Protein AF-A0A352FL19-F1 (afdb_monomer_lite)

pLDDT: mean 91.88, std 7.33, range [58.12, 98.31]

Structure (mmCIF, N/CA/C/O backbone):
data_AF-A0A352FL19-F1
#
_entry.id   AF-A0A352FL19-F1
#
loop_
_atom_site.group_PDB
_atom_site.id
_atom_site.type_symbol
_atom_site.label_atom_id
_atom_site.label_alt_id
_atom_site.label_comp_id
_atom_site.label_asym_id
_atom_site.label_entity_id
_atom_site.label_seq_id
_atom_site.pdbx_PDB_ins_code
_atom_site.Cartn_x
_atom_site.Cartn_y
_atom_site.Cartn_z
_atom_site.occupancy
_atom_site.B_iso_or_equiv
_atom_site.auth_seq_id
_atom_site.auth_comp_id
_atom_site.auth_asym_id
_atom_site.auth_atom_id
_atom_site.pdbx_PDB_model_num
ATOM 1 N N . MET A 1 1 ? 7.185 17.803 3.774 1.00 58.12 1 MET A N 1
ATOM 2 C CA . MET A 1 1 ? 5.738 17.535 3.911 1.00 58.12 1 MET A CA 1
ATOM 3 C C . MET A 1 1 ? 5.265 16.889 2.622 1.00 58.12 1 MET A C 1
ATOM 5 O O . MET A 1 1 ? 5.511 17.461 1.568 1.00 58.12 1 MET A O 1
ATOM 9 N N . PHE A 1 2 ? 4.688 15.688 2.684 1.00 81.19 2 PHE A N 1
ATOM 10 C CA . PHE A 1 2 ? 4.229 14.969 1.492 1.00 81.19 2 PHE A CA 1
ATOM 11 C C . PHE A 1 2 ? 2.774 15.327 1.191 1.00 81.19 2 PHE A C 1
ATOM 13 O O . PHE A 1 2 ? 1.948 15.346 2.101 1.00 81.19 2 PHE A O 1
ATOM 20 N N . LEU A 1 3 ? 2.472 15.614 -0.079 1.00 88.00 3 LEU A N 1
ATOM 21 C CA . LEU A 1 3 ? 1.172 16.150 -0.494 1.00 88.00 3 LEU A CA 1
ATOM 22 C C . LEU A 1 3 ? 0.008 15.267 -0.038 1.00 88.00 3 LEU A C 1
ATOM 24 O O . LEU A 1 3 ? -0.926 15.790 0.554 1.00 88.00 3 LEU A O 1
ATOM 28 N N . LEU A 1 4 ? 0.095 13.948 -0.253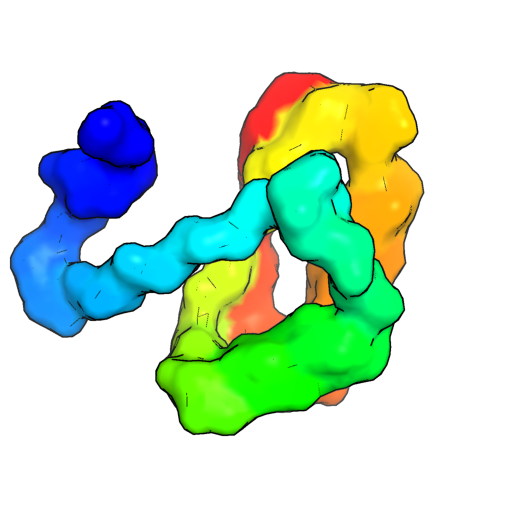 1.00 89.44 4 LEU A N 1
ATOM 29 C CA . LEU A 1 4 ? -0.962 13.004 0.124 1.00 89.44 4 LEU A CA 1
ATOM 30 C C . LEU A 1 4 ? -1.298 13.102 1.616 1.00 89.44 4 LEU A C 1
ATOM 32 O O . LEU A 1 4 ? -2.459 13.263 1.967 1.00 89.44 4 LEU A O 1
ATOM 36 N N . GLN A 1 5 ? -0.283 13.086 2.484 1.00 89.62 5 GLN A N 1
ATOM 37 C CA . GLN A 1 5 ? -0.468 13.235 3.927 1.00 89.62 5 GLN A CA 1
ATOM 38 C C . GLN A 1 5 ? -1.100 14.589 4.280 1.00 89.62 5 GLN A C 1
ATOM 40 O O . GLN A 1 5 ? -1.983 14.642 5.126 1.00 89.62 5 GLN A O 1
ATOM 45 N N . ALA A 1 6 ? -0.691 15.671 3.610 1.00 91.81 6 ALA A N 1
ATOM 46 C CA . ALA A 1 6 ? -1.219 17.011 3.866 1.00 91.81 6 ALA A CA 1
ATOM 47 C C . ALA A 1 6 ? -2.686 17.194 3.438 1.00 91.81 6 ALA A C 1
ATOM 49 O O . ALA A 1 6 ? -3.375 18.034 4.010 1.00 91.81 6 ALA A O 1
ATOM 50 N N . ILE A 1 7 ? -3.157 16.438 2.441 1.00 94.06 7 ILE A N 1
ATOM 51 C CA . ILE A 1 7 ? -4.542 16.507 1.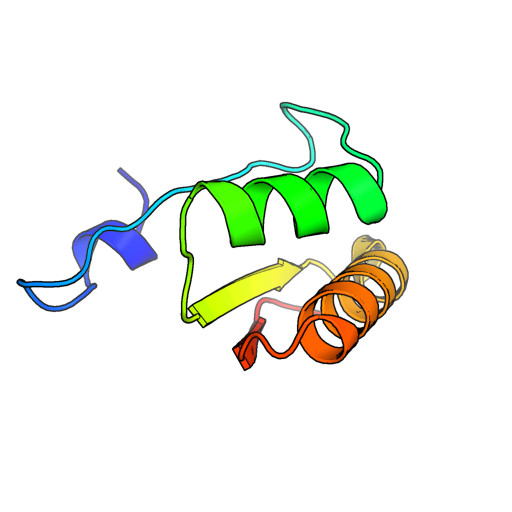941 1.00 94.06 7 ILE A CA 1
ATOM 52 C C . ILE A 1 7 ? -5.427 15.360 2.439 1.00 94.06 7 ILE A C 1
ATOM 54 O O . ILE A 1 7 ? -6.601 15.298 2.073 1.00 94.06 7 ILE A O 1
ATOM 58 N N . THR A 1 8 ? -4.882 14.435 3.234 1.00 93.75 8 THR A N 1
ATOM 59 C CA . THR A 1 8 ? -5.666 13.335 3.801 1.00 93.75 8 THR A CA 1
ATOM 60 C C . THR A 1 8 ? -6.647 13.909 4.831 1.00 93.75 8 THR A C 1
ATOM 62 O O . THR A 1 8 ? -6.226 14.700 5.680 1.00 93.75 8 THR A O 1
ATOM 65 N N . PRO A 1 9 ? -7.947 13.551 4.776 1.00 94.75 9 PRO A N 1
ATOM 66 C CA . PRO A 1 9 ? -8.921 14.018 5.755 1.00 94.75 9 PRO A CA 1
ATOM 67 C C . PRO A 1 9 ? -8.497 13.706 7.202 1.00 94.75 9 PRO A C 1
ATOM 69 O O . PRO A 1 9 ? -7.819 12.704 7.448 1.00 94.75 9 PRO A O 1
ATOM 72 N N . PRO A 1 10 ? -8.902 14.532 8.183 1.00 93.06 10 PRO A N 1
ATOM 73 C CA . PRO A 1 10 ? -8.608 14.264 9.586 1.00 93.06 10 PRO A CA 1
ATOM 74 C C . PRO A 1 10 ? -9.230 12.935 10.041 1.00 93.06 10 PRO A C 1
ATOM 76 O O . PRO A 1 10 ? -10.297 12.548 9.571 1.00 93.06 10 PRO A O 1
ATOM 79 N N . GLY A 1 11 ? -8.574 12.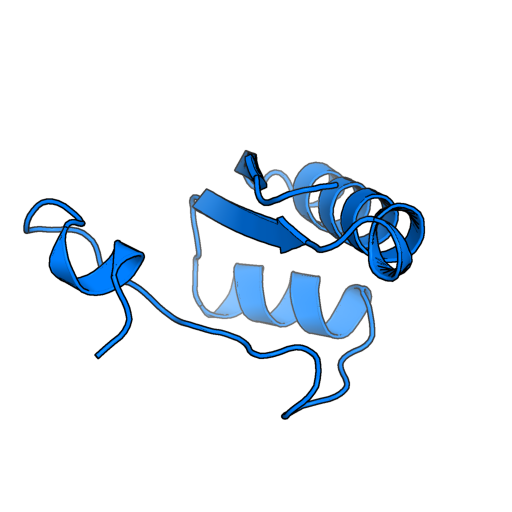261 10.990 1.00 92.44 11 GLY A N 1
ATOM 80 C CA . GLY A 1 11 ? -8.992 10.946 11.495 1.00 92.44 11 GLY A CA 1
ATOM 81 C C . GLY A 1 11 ? -8.292 9.757 10.830 1.00 92.44 11 GLY A C 1
ATOM 82 O O . GLY A 1 11 ? -8.482 8.632 11.278 1.00 92.44 11 GLY A O 1
ATOM 83 N N . HIS A 1 12 ? -7.448 9.998 9.822 1.00 93.75 12 HIS A N 1
ATOM 84 C CA . HIS A 1 12 ? -6.607 8.974 9.205 1.00 93.75 12 HIS A CA 1
ATOM 85 C C . HIS A 1 12 ? -5.131 9.213 9.532 1.00 93.75 12 HIS A C 1
ATOM 87 O O . HIS A 1 12 ? -4.598 10.301 9.302 1.00 93.75 12 HIS A O 1
ATOM 93 N N . GLU A 1 13 ? -4.464 8.183 10.047 1.00 93.56 13 GLU A N 1
ATOM 94 C CA . GLU A 1 13 ? -3.015 8.191 10.221 1.00 93.56 13 GLU A CA 1
ATOM 95 C C . GLU A 1 13 ? -2.336 7.772 8.914 1.00 93.56 13 GLU A C 1
ATOM 97 O O . GLU A 1 13 ? -2.742 6.810 8.264 1.00 93.56 13 GLU A O 1
ATOM 102 N N . VAL A 1 14 ? -1.308 8.519 8.508 1.00 93.69 14 VAL A N 1
ATOM 103 C CA . VAL A 1 14 ? -0.600 8.280 7.247 1.00 93.69 14 VAL A CA 1
ATOM 104 C C . VAL A 1 14 ? 0.858 7.965 7.535 1.00 93.69 14 VAL A C 1
ATOM 106 O O . VAL A 1 14 ? 1.616 8.835 7.972 1.00 93.69 14 VAL A O 1
ATOM 109 N N . THR A 1 15 ? 1.256 6.740 7.208 1.00 92.88 15 THR A N 1
ATOM 110 C CA . THR A 1 15 ? 2.646 6.281 7.224 1.00 92.88 15 THR A CA 1
ATOM 111 C C . THR A 1 15 ? 3.211 6.280 5.808 1.00 92.88 15 THR A C 1
ATOM 113 O O . THR A 1 15 ? 2.535 5.893 4.856 1.00 92.88 15 THR A O 1
ATOM 116 N N . LEU A 1 16 ? 4.465 6.705 5.655 1.00 90.50 16 LEU A N 1
ATOM 117 C CA . LEU A 1 16 ? 5.146 6.744 4.363 1.00 90.50 16 LEU A CA 1
ATOM 118 C C . LEU A 1 16 ? 6.349 5.811 4.366 1.00 90.50 16 LEU A C 1
ATOM 120 O O . LEU A 1 16 ? 7.187 5.867 5.264 1.00 90.50 16 LEU A O 1
ATOM 124 N N . ILE A 1 17 ? 6.440 4.991 3.321 1.00 88.75 17 ILE A N 1
ATOM 125 C CA . ILE A 1 17 ? 7.572 4.106 3.059 1.00 88.75 17 ILE A CA 1
ATOM 126 C C . ILE A 1 17 ? 8.181 4.524 1.724 1.00 88.75 17 ILE A C 1
ATOM 128 O O . ILE A 1 17 ? 7.510 4.494 0.694 1.00 88.75 17 ILE A O 1
ATOM 132 N N . ASP A 1 18 ? 9.458 4.901 1.736 1.00 85.44 18 ASP A N 1
ATOM 133 C CA . ASP A 1 18 ? 10.226 5.124 0.513 1.00 85.44 18 ASP A CA 1
ATOM 134 C C . ASP A 1 18 ? 11.029 3.862 0.184 1.00 85.44 18 ASP A C 1
ATOM 136 O O . ASP A 1 18 ? 11.989 3.512 0.876 1.00 85.44 18 ASP A O 1
ATOM 140 N N . ALA A 1 19 ? 10.642 3.196 -0.904 1.00 74.94 19 ALA A N 1
ATOM 141 C CA . ALA A 1 19 ? 11.289 1.978 -1.383 1.00 74.94 19 ALA A CA 1
ATOM 142 C C . ALA A 1 19 ? 12.768 2.172 -1.776 1.00 74.94 19 ALA A C 1
ATOM 144 O O . ALA A 1 19 ? 13.487 1.182 -1.909 1.00 74.94 19 ALA A O 1
ATOM 145 N N . ASN A 1 20 ? 13.226 3.413 -1.987 1.00 74.31 20 ASN A N 1
ATOM 146 C CA . ASN A 1 20 ? 14.634 3.725 -2.243 1.00 74.31 20 ASN A CA 1
ATOM 147 C C . ASN A 1 20 ? 15.420 3.959 -0.945 1.00 74.31 20 ASN A C 1
ATOM 149 O O . ASN A 1 20 ? 16.621 3.711 -0.917 1.00 74.31 20 ASN A O 1
ATOM 153 N N . ALA A 1 21 ? 14.763 4.438 0.117 1.00 78.12 21 ALA A N 1
ATOM 154 C CA . ALA A 1 21 ? 15.411 4.711 1.400 1.00 78.12 21 ALA A CA 1
ATOM 155 C C . ALA A 1 21 ? 15.590 3.439 2.238 1.00 78.12 21 ALA A C 1
ATOM 157 O O . ALA A 1 21 ? 16.592 3.287 2.935 1.00 78.12 21 ALA A O 1
ATOM 158 N N . LYS A 1 22 ? 14.629 2.512 2.158 1.00 76.12 22 LYS A N 1
ATOM 159 C CA . LYS A 1 22 ? 14.695 1.214 2.827 1.00 76.12 22 LYS A CA 1
ATOM 160 C C . LYS A 1 22 ? 14.300 0.118 1.847 1.00 76.12 22 LYS A C 1
ATOM 162 O O . LYS A 1 22 ? 13.140 0.008 1.454 1.00 76.12 22 LYS A O 1
ATOM 167 N N . ALA A 1 23 ? 15.275 -0.703 1.465 1.00 79.06 23 ALA A N 1
ATOM 168 C CA . ALA A 1 23 ? 15.001 -1.901 0.691 1.00 79.06 23 ALA A CA 1
ATOM 169 C C . ALA A 1 23 ? 14.297 -2.920 1.597 1.00 79.06 23 ALA A C 1
ATOM 171 O O . ALA A 1 23 ? 14.864 -3.354 2.595 1.00 79.06 23 ALA A O 1
ATOM 172 N N . MET A 1 24 ? 13.062 -3.264 1.247 1.00 88.38 24 MET A N 1
ATOM 173 C CA . MET A 1 24 ? 12.291 -4.335 1.870 1.00 88.38 24 MET A CA 1
ATOM 174 C C . MET A 1 24 ? 11.877 -5.324 0.781 1.00 88.38 24 MET A C 1
ATOM 176 O O . MET A 1 24 ? 11.574 -4.928 -0.354 1.00 88.38 24 MET A O 1
ATOM 180 N N . SER A 1 25 ? 11.911 -6.605 1.118 1.00 92.38 25 SER A N 1
ATOM 181 C CA . SER A 1 25 ? 11.267 -7.671 0.355 1.00 92.38 25 SER A CA 1
ATOM 182 C C . SER A 1 25 ? 9.743 -7.550 0.436 1.00 92.38 25 SER A C 1
ATOM 184 O O . SER A 1 25 ? 9.208 -6.803 1.257 1.00 92.38 25 SER A O 1
ATOM 186 N N . ASP A 1 26 ? 9.032 -8.274 -0.428 1.00 93.00 26 ASP A N 1
ATOM 187 C CA . ASP A 1 26 ? 7.566 -8.223 -0.446 1.00 93.00 26 ASP A CA 1
ATOM 188 C C . ASP A 1 26 ? 6.986 -8.740 0.878 1.00 93.00 26 ASP A C 1
ATOM 190 O O . ASP A 1 26 ? 6.089 -8.111 1.432 1.00 93.00 26 ASP A O 1
ATOM 194 N N . ASP A 1 27 ? 7.563 -9.811 1.432 1.00 94.94 27 ASP A N 1
ATOM 195 C CA . ASP A 1 27 ? 7.149 -10.387 2.715 1.00 94.94 27 ASP A CA 1
ATOM 196 C C . ASP A 1 27 ? 7.366 -9.408 3.874 1.00 94.94 27 ASP A C 1
ATOM 198 O O . ASP A 1 27 ? 6.494 -9.252 4.725 1.00 94.94 27 ASP A O 1
ATOM 202 N N . GLU A 1 28 ? 8.489 -8.683 3.891 1.00 95.69 28 GLU A N 1
ATOM 203 C CA . GLU A 1 28 ? 8.735 -7.642 4.897 1.00 95.69 28 GLU A CA 1
ATOM 204 C C . GLU A 1 28 ? 7.737 -6.484 4.778 1.00 95.69 28 GLU A C 1
ATOM 206 O O . GLU A 1 28 ? 7.323 -5.924 5.793 1.00 95.69 28 GLU A O 1
ATOM 211 N N . ILE A 1 29 ? 7.342 -6.110 3.554 1.00 94.75 29 ILE A N 1
ATOM 212 C CA . ILE A 1 29 ? 6.322 -5.076 3.334 1.00 94.75 29 ILE A CA 1
ATOM 213 C C . ILE A 1 29 ? 4.966 -5.564 3.846 1.00 94.75 29 ILE A C 1
ATOM 215 O O . ILE A 1 29 ? 4.293 -4.827 4.563 1.00 94.75 29 ILE A O 1
ATOM 219 N N . VAL A 1 30 ? 4.574 -6.795 3.515 1.00 96.62 30 VAL A N 1
ATOM 220 C CA . VAL A 1 30 ? 3.318 -7.391 3.992 1.00 96.62 30 VAL A CA 1
ATOM 221 C C . VAL A 1 30 ? 3.309 -7.465 5.516 1.00 96.62 30 VAL A C 1
ATOM 223 O O . VAL A 1 30 ? 2.352 -7.017 6.144 1.00 96.62 30 VAL A O 1
ATOM 226 N N . GLN A 1 31 ? 4.393 -7.949 6.122 1.00 97.00 31 GLN A N 1
ATOM 227 C CA . GLN A 1 31 ? 4.515 -8.031 7.573 1.00 97.00 31 GLN A CA 1
ATOM 228 C C . GLN A 1 31 ? 4.383 -6.651 8.224 1.00 97.00 31 GLN A C 1
ATOM 230 O O . GLN A 1 31 ? 3.621 -6.489 9.174 1.00 97.00 31 GLN A O 1
ATOM 235 N N . PHE A 1 32 ? 5.048 -5.634 7.670 1.00 95.31 32 PHE A N 1
ATOM 236 C CA . PHE A 1 32 ? 4.928 -4.259 8.151 1.00 95.31 32 PHE A CA 1
ATOM 237 C C . PHE A 1 32 ? 3.486 -3.741 8.075 1.00 95.31 32 PHE A C 1
ATOM 239 O O . PHE A 1 32 ? 2.988 -3.169 9.041 1.00 95.31 32 PHE A O 1
ATOM 246 N N . VAL A 1 33 ? 2.806 -3.956 6.945 1.00 96.38 33 VAL A N 1
ATOM 247 C CA . VAL A 1 33 ? 1.405 -3.555 6.738 1.00 96.38 33 V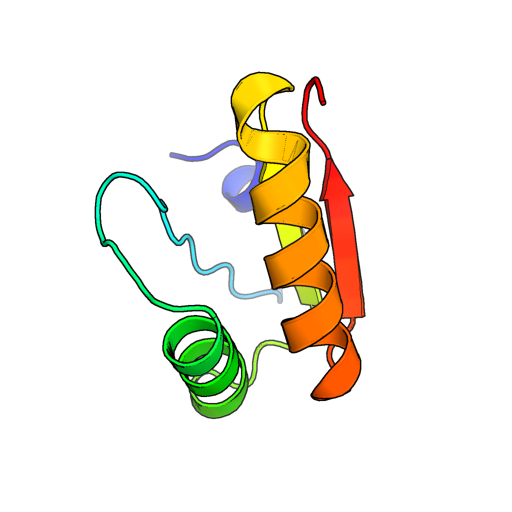AL A CA 1
ATOM 248 C C . VAL A 1 33 ? 0.498 -4.184 7.801 1.00 96.38 33 VAL A C 1
ATOM 250 O O . VAL A 1 33 ? -0.330 -3.484 8.384 1.00 96.38 33 VAL A O 1
ATOM 253 N N . LEU A 1 34 ? 0.682 -5.474 8.095 1.00 96.88 34 LEU A N 1
ATOM 254 C CA . LEU A 1 34 ? -0.114 -6.199 9.088 1.00 96.88 34 LEU A CA 1
ATOM 255 C C . LEU A 1 34 ? 0.180 -5.740 10.523 1.00 96.88 34 LEU A C 1
ATOM 257 O O . LEU A 1 34 ? -0.746 -5.498 11.297 1.00 96.88 34 LEU A O 1
ATOM 261 N N . GLU A 1 35 ? 1.454 -5.581 10.883 1.00 96.75 35 GLU A N 1
ATOM 262 C CA . GLU A 1 35 ? 1.871 -5.145 12.223 1.00 96.75 35 GLU A CA 1
ATOM 263 C C . GLU A 1 35 ? 1.411 -3.721 12.540 1.00 96.75 35 GLU A C 1
ATOM 265 O O . GLU A 1 35 ? 0.951 -3.447 13.650 1.00 96.75 35 GLU A O 1
ATOM 270 N N . GLN A 1 36 ? 1.496 -2.823 11.554 1.00 95.75 36 GLN A N 1
ATOM 271 C CA . GLN A 1 36 ? 1.016 -1.445 11.667 1.00 95.75 36 GLN A CA 1
ATOM 272 C C . GLN A 1 36 ? -0.505 -1.325 11.488 1.00 95.75 36 GLN A C 1
ATOM 274 O O . GLN A 1 36 ? -1.039 -0.225 11.594 1.00 95.75 36 GLN A O 1
ATOM 279 N N . LYS A 1 37 ? -1.211 -2.441 11.247 1.00 95.94 37 LYS A N 1
ATOM 280 C CA . LYS A 1 37 ? -2.668 -2.494 11.041 1.00 95.94 37 LYS A CA 1
ATOM 281 C C . LYS A 1 37 ? -3.141 -1.530 9.949 1.00 95.94 37 LYS A C 1
ATOM 283 O O . LYS A 1 37 ? -4.157 -0.857 10.098 1.00 95.94 37 LYS A O 1
ATOM 288 N N . ILE A 1 38 ? -2.387 -1.448 8.856 1.00 96.94 38 ILE A N 1
ATOM 289 C CA . ILE A 1 38 ? -2.720 -0.581 7.728 1.00 96.94 38 ILE A CA 1
ATOM 290 C C . ILE A 1 38 ? -3.908 -1.177 6.970 1.00 96.94 38 ILE A C 1
ATOM 292 O O . ILE A 1 38 ? -3.841 -2.293 6.463 1.00 96.94 38 ILE A O 1
ATOM 296 N N . GLU A 1 39 ? -4.988 -0.407 6.863 1.00 96.00 39 GLU A N 1
ATOM 297 C CA . GLU A 1 39 ? -6.236 -0.843 6.217 1.00 96.00 39 GLU A CA 1
ATOM 298 C C . GLU A 1 39 ? -6.280 -0.502 4.717 1.00 96.00 39 GLU A C 1
ATOM 300 O O . GLU A 1 39 ? -7.018 -1.118 3.944 1.00 96.00 39 GLU A O 1
ATOM 305 N N . LEU A 1 40 ? -5.468 0.471 4.288 1.00 96.94 40 LEU A N 1
ATOM 306 C CA . LEU A 1 40 ? -5.372 0.928 2.906 1.00 96.94 40 LE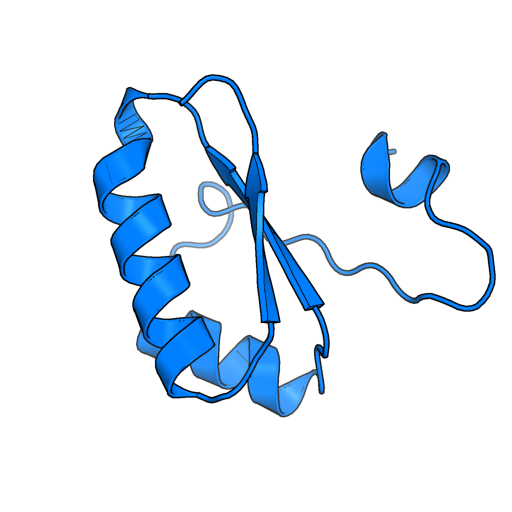U A CA 1
ATOM 307 C C . LEU A 1 40 ? -3.924 1.262 2.542 1.00 96.94 40 LEU A C 1
ATOM 309 O O . LEU A 1 40 ? -3.285 2.089 3.189 1.00 96.94 40 LEU A O 1
ATOM 313 N N . VAL A 1 41 ? -3.441 0.688 1.441 1.00 97.31 41 VAL A N 1
ATOM 314 C CA . VAL A 1 41 ? -2.116 0.982 0.884 1.00 97.31 41 VAL A CA 1
ATOM 315 C C . VAL A 1 41 ? -2.252 1.721 -0.444 1.00 97.31 41 VAL A C 1
ATOM 317 O O . VAL A 1 41 ? -2.882 1.239 -1.384 1.00 97.31 41 VAL A O 1
ATOM 320 N N . GLY A 1 42 ? -1.624 2.892 -0.541 1.00 96.00 42 GLY A N 1
ATOM 321 C CA . GLY A 1 42 ? -1.434 3.610 -1.801 1.00 96.00 42 GLY A CA 1
ATOM 322 C C . GLY A 1 42 ? -0.041 3.350 -2.372 1.00 96.00 42 GLY A C 1
ATOM 323 O O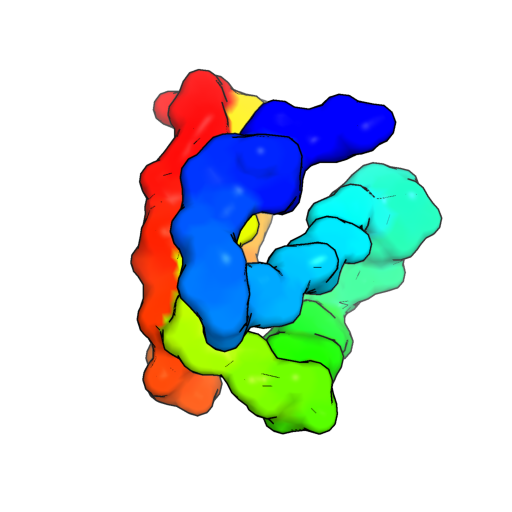 . GLY A 1 42 ? 0.950 3.645 -1.708 1.00 96.00 42 GLY A O 1
ATOM 324 N N . ILE A 1 43 ? 0.052 2.839 -3.602 1.00 95.12 43 ILE A N 1
ATOM 325 C CA . ILE A 1 43 ? 1.335 2.598 -4.281 1.00 95.12 43 ILE A CA 1
ATOM 326 C C . ILE A 1 43 ? 1.495 3.591 -5.429 1.00 95.12 43 ILE A C 1
ATOM 328 O O . ILE A 1 43 ? 0.855 3.468 -6.473 1.00 95.12 43 ILE A O 1
ATOM 332 N N . GLY A 1 44 ? 2.372 4.574 -5.218 1.00 92.44 44 GLY A N 1
ATOM 333 C CA . GLY A 1 44 ? 2.839 5.497 -6.247 1.00 92.44 44 GLY A CA 1
ATOM 334 C C . GLY A 1 44 ? 4.078 4.948 -6.951 1.00 92.44 44 GLY A C 1
ATOM 335 O O . GLY A 1 44 ? 5.110 4.777 -6.302 1.00 92.44 44 GLY A O 1
ATOM 336 N N . ALA A 1 45 ? 4.011 4.696 -8.259 1.00 91.56 45 ALA A N 1
ATOM 337 C CA . ALA A 1 45 ? 5.150 4.192 -9.027 1.00 91.56 45 ALA A CA 1
ATOM 338 C C . ALA A 1 45 ? 5.382 4.982 -10.322 1.00 91.56 45 ALA A C 1
ATOM 340 O O . ALA A 1 45 ? 4.453 5.488 -10.941 1.00 91.56 45 ALA A O 1
ATOM 341 N N . MET A 1 46 ? 6.650 5.068 -10.725 1.00 91.12 46 MET A N 1
ATOM 342 C CA . MET A 1 46 ? 7.055 5.471 -12.077 1.00 91.12 46 MET A CA 1
ATOM 343 C C . MET A 1 46 ? 7.044 4.231 -12.980 1.00 91.12 46 MET A C 1
ATOM 345 O O . MET A 1 46 ? 7.346 3.147 -12.480 1.00 91.12 46 MET A O 1
ATOM 349 N N . THR A 1 47 ? 6.843 4.374 -14.294 1.00 91.38 47 THR A N 1
ATOM 350 C CA . THR A 1 47 ? 6.812 3.255 -15.268 1.00 91.38 47 THR A CA 1
ATOM 351 C C . THR A 1 47 ? 7.941 2.233 -15.090 1.00 91.38 47 THR A C 1
ATOM 353 O O . THR A 1 47 ? 7.699 1.030 -15.076 1.00 91.38 47 THR A O 1
ATOM 356 N N . ARG A 1 48 ? 9.184 2.679 -14.843 1.00 91.38 48 ARG A N 1
ATOM 357 C CA . ARG A 1 48 ? 10.340 1.776 -14.622 1.00 91.38 48 ARG A CA 1
ATOM 358 C C . ARG A 1 48 ? 10.210 0.854 -13.398 1.00 91.38 48 ARG A C 1
ATOM 360 O O . ARG A 1 48 ? 10.970 -0.095 -13.269 1.00 91.38 48 ARG A O 1
ATOM 367 N N . MET A 1 49 ? 9.312 1.178 -12.471 1.00 90.12 49 MET A N 1
ATOM 368 C CA . MET A 1 49 ? 9.032 0.421 -11.249 1.00 90.12 49 MET A CA 1
ATOM 369 C C . MET A 1 49 ? 7.697 -0.330 -11.327 1.00 90.12 49 MET A C 1
ATOM 371 O O . MET A 1 49 ? 7.323 -0.955 -10.338 1.00 90.12 49 MET A O 1
ATOM 375 N N . ALA A 1 50 ? 6.975 -0.265 -12.453 1.00 91.75 50 ALA A N 1
ATOM 376 C CA . ALA A 1 50 ? 5.611 -0.777 -12.565 1.00 91.75 50 ALA A CA 1
ATOM 377 C C . ALA A 1 50 ? 5.522 -2.270 -12.220 1.00 91.75 50 ALA A C 1
ATOM 379 O O . ALA A 1 50 ? 4.725 -2.642 -11.365 1.00 91.75 50 ALA A O 1
ATOM 380 N N . GLU A 1 51 ? 6.385 -3.112 -12.796 1.00 93.31 51 GLU A N 1
ATOM 381 C CA . GLU A 1 51 ? 6.401 -4.557 -12.516 1.00 93.31 51 GLU A CA 1
ATOM 382 C C . GLU A 1 51 ? 6.557 -4.847 -11.016 1.00 93.31 51 GLU A C 1
ATOM 384 O O . GLU A 1 51 ? 5.749 -5.562 -10.422 1.00 93.31 51 GLU A O 1
ATOM 389 N N . LYS A 1 52 ? 7.546 -4.215 -10.370 1.00 91.56 52 LYS A N 1
ATOM 390 C CA . LYS A 1 52 ? 7.751 -4.349 -8.923 1.00 91.56 52 LYS A CA 1
ATOM 391 C C . LYS A 1 52 ? 6.541 -3.841 -8.134 1.00 91.56 52 LYS A C 1
ATOM 393 O O . LYS A 1 52 ? 6.160 -4.471 -7.154 1.00 91.56 52 LYS A O 1
ATOM 398 N N . ALA A 1 53 ? 5.950 -2.720 -8.541 1.00 93.94 53 ALA A N 1
ATOM 399 C CA . ALA A 1 53 ? 4.802 -2.125 -7.866 1.00 93.94 53 ALA A CA 1
ATOM 400 C C . ALA A 1 53 ? 3.572 -3.041 -7.909 1.00 93.94 53 ALA A C 1
ATOM 402 O O . ALA A 1 53 ? 2.930 -3.225 -6.879 1.00 93.94 53 ALA A O 1
ATOM 403 N N . TYR A 1 54 ? 3.275 -3.653 -9.060 1.00 95.62 54 TYR A N 1
ATOM 404 C CA . TYR A 1 54 ? 2.181 -4.619 -9.184 1.00 95.62 54 TYR A CA 1
ATOM 405 C C . TYR A 1 54 ? 2.447 -5.890 -8.377 1.00 95.62 54 TYR A C 1
ATOM 407 O O . TYR A 1 54 ? 1.569 -6.331 -7.646 1.00 95.62 54 TYR A O 1
ATOM 415 N N . ARG A 1 55 ? 3.676 -6.418 -8.409 1.00 96.00 55 ARG A N 1
ATOM 416 C CA . ARG A 1 55 ? 4.062 -7.581 -7.597 1.00 96.00 55 ARG A CA 1
ATOM 417 C C . ARG A 1 55 ? 3.849 -7.344 -6.097 1.00 96.00 55 ARG A C 1
ATOM 419 O O . ARG A 1 55 ? 3.263 -8.181 -5.418 1.00 96.00 55 ARG A O 1
ATOM 426 N N . VAL A 1 56 ? 4.283 -6.188 -5.587 1.00 95.31 56 VAL A N 1
ATOM 427 C CA . VAL A 1 56 ? 4.056 -5.797 -4.184 1.00 95.31 56 VAL A CA 1
ATOM 428 C C . VAL A 1 56 ? 2.562 -5.606 -3.909 1.00 95.31 56 VAL A C 1
ATOM 430 O O . VAL A 1 56 ? 2.068 -6.060 -2.880 1.00 95.31 56 VAL A O 1
ATOM 433 N N . ALA A 1 57 ? 1.827 -4.967 -4.826 1.00 97.31 57 ALA A N 1
ATOM 434 C CA . ALA A 1 57 ? 0.383 -4.785 -4.698 1.00 97.31 57 ALA A CA 1
ATOM 435 C C . ALA A 1 57 ? -0.346 -6.124 -4.547 1.00 97.31 57 ALA A C 1
ATOM 437 O O . ALA A 1 57 ? -1.225 -6.250 -3.699 1.00 97.31 57 ALA A O 1
ATOM 438 N N . ASP A 1 58 ? 0.029 -7.123 -5.342 1.00 98.19 58 ASP A N 1
ATOM 439 C CA . ASP A 1 58 ? -0.599 -8.440 -5.318 1.00 98.19 58 ASP A CA 1
ATOM 440 C C . ASP A 1 58 ? -0.277 -9.203 -4.030 1.00 98.19 58 ASP A C 1
ATOM 442 O O . ASP A 1 58 ? -1.179 -9.803 -3.447 1.00 98.19 58 ASP A O 1
ATOM 446 N N . ALA A 1 59 ? 0.955 -9.103 -3.519 1.00 97.69 59 ALA A N 1
ATOM 447 C CA . ALA A 1 59 ? 1.319 -9.666 -2.218 1.00 97.69 59 ALA A CA 1
ATOM 448 C C . ALA A 1 59 ? 0.485 -9.059 -1.070 1.00 97.69 59 ALA A C 1
ATOM 450 O O . ALA A 1 59 ? -0.047 -9.782 -0.228 1.00 97.69 59 ALA A O 1
ATOM 451 N N . ILE A 1 60 ? 0.298 -7.736 -1.068 1.00 98.00 60 ILE A N 1
ATOM 452 C CA . ILE A 1 60 ? -0.510 -7.037 -0.055 1.00 98.00 60 ILE A CA 1
ATOM 453 C C . ILE A 1 60 ? -1.998 -7.398 -0.181 1.00 98.00 60 ILE A C 1
ATOM 455 O O . ILE A 1 60 ? -2.662 -7.654 0.825 1.00 98.00 60 ILE A O 1
ATOM 459 N N . ARG A 1 61 ? -2.528 -7.477 -1.409 1.00 98.31 61 ARG A N 1
ATOM 460 C CA . ARG A 1 61 ? -3.912 -7.918 -1.653 1.00 98.31 61 ARG A CA 1
ATOM 461 C C . ARG A 1 61 ? -4.141 -9.354 -1.197 1.00 98.31 61 ARG A C 1
ATOM 463 O O . ARG A 1 61 ? -5.195 -9.639 -0.635 1.00 98.31 61 ARG A O 1
ATOM 470 N N . ALA A 1 62 ? -3.171 -10.245 -1.402 1.00 98.06 62 ALA A N 1
ATOM 471 C CA . ALA A 1 62 ? -3.243 -11.627 -0.932 1.00 98.06 62 ALA A CA 1
ATOM 472 C C . ALA A 1 62 ? -3.313 -11.720 0.603 1.00 98.06 62 ALA A C 1
ATOM 474 O O . ALA A 1 62 ? -3.936 -12.640 1.129 1.00 98.06 62 ALA A O 1
ATOM 475 N N . ALA A 1 63 ? -2.752 -10.739 1.317 1.00 97.19 63 ALA A N 1
ATOM 476 C CA . ALA A 1 63 ? -2.890 -10.590 2.767 1.00 97.19 63 ALA A CA 1
ATOM 477 C C . ALA A 1 63 ? -4.227 -9.950 3.208 1.00 97.19 63 ALA A C 1
ATOM 479 O O . ALA A 1 63 ? -4.449 -9.748 4.400 1.00 97.19 63 ALA A O 1
ATOM 480 N N . GLY A 1 64 ? -5.128 -9.639 2.269 1.00 97.62 64 GLY A N 1
ATOM 481 C CA . GLY A 1 64 ? -6.469 -9.114 2.542 1.00 97.62 64 GLY A CA 1
ATOM 482 C C . GLY A 1 64 ? -6.556 -7.594 2.695 1.00 97.62 64 GLY A C 1
ATOM 483 O O . GLY A 1 64 ? -7.607 -7.091 3.086 1.00 97.62 64 GLY A O 1
ATOM 484 N N . VAL A 1 65 ? -5.489 -6.852 2.382 1.00 98.12 65 VAL A N 1
ATOM 485 C CA . VAL A 1 65 ? -5.448 -5.388 2.527 1.00 98.12 65 VAL A CA 1
ATOM 486 C C . VAL A 1 65 ? -5.773 -4.698 1.204 1.00 98.12 65 VAL A C 1
ATOM 488 O O . VAL A 1 65 ? -5.333 -5.114 0.129 1.00 98.12 65 VAL A O 1
ATOM 491 N N . GLN A 1 66 ? -6.552 -3.616 1.270 1.00 98.12 66 GLN A N 1
ATOM 492 C CA . GLN A 1 66 ? -6.950 -2.867 0.084 1.00 98.12 66 GLN A CA 1
ATOM 493 C C . GLN A 1 66 ? -5.768 -2.072 -0.488 1.00 98.12 66 GLN A C 1
ATOM 495 O O . GLN A 1 66 ? -5.075 -1.357 0.236 1.00 98.12 66 GLN A O 1
ATOM 500 N N . VAL A 1 67 ? -5.572 -2.150 -1.809 1.00 98.12 67 VAL A N 1
ATOM 501 C CA . VAL A 1 67 ? -4.481 -1.454 -2.510 1.00 98.12 67 VAL A CA 1
ATOM 502 C C . VAL A 1 67 ? -5.013 -0.562 -3.626 1.00 98.12 67 VAL A C 1
ATOM 504 O O . VAL A 1 67 ? -5.707 -1.038 -4.528 1.00 98.12 67 VAL A O 1
ATOM 507 N N . VAL A 1 68 ? -4.605 0.709 -3.612 1.00 97.00 68 VAL A N 1
ATOM 508 C CA . VAL A 1 68 ? -4.854 1.698 -4.670 1.00 97.00 68 VAL A CA 1
ATOM 509 C C . VAL A 1 68 ? -3.547 1.990 -5.409 1.00 97.00 68 VAL A C 1
ATOM 511 O O . VAL A 1 68 ? -2.533 2.318 -4.795 1.00 97.00 68 VAL A O 1
ATOM 514 N N . MET A 1 69 ? -3.572 1.888 -6.739 1.00 95.56 69 MET A N 1
ATOM 515 C CA . MET A 1 69 ? -2.416 2.173 -7.598 1.00 95.56 69 MET A CA 1
ATOM 516 C C . MET A 1 69 ? -2.463 3.617 -8.107 1.00 95.56 69 MET A C 1
ATOM 518 O O . MET A 1 69 ? -3.525 4.103 -8.490 1.00 95.56 69 MET A O 1
ATOM 522 N N . GLY A 1 70 ? -1.312 4.288 -8.180 1.00 92.88 70 GLY A N 1
ATOM 523 C CA . GLY A 1 70 ? -1.190 5.652 -8.705 1.00 92.88 70 GLY A CA 1
ATOM 524 C C . GLY A 1 70 ? 0.233 6.002 -9.157 1.00 92.88 70 GLY A C 1
ATOM 525 O O . GLY A 1 70 ? 1.147 5.186 -9.063 1.00 92.88 70 GLY A O 1
ATOM 526 N N . GLY A 1 71 ? 0.422 7.233 -9.629 1.00 89.00 71 GLY A N 1
ATOM 527 C CA . GLY A 1 71 ? 1.679 7.690 -10.234 1.00 89.00 71 GLY A CA 1
ATOM 528 C C . GLY A 1 71 ? 1.676 7.594 -11.767 1.00 89.00 71 GLY A C 1
ATOM 529 O O . GLY A 1 71 ? 0.691 7.145 -12.345 1.00 89.00 71 GLY A O 1
ATOM 530 N N . PRO A 1 72 ? 2.732 8.086 -12.436 1.00 84.94 72 PRO A N 1
ATOM 531 C CA . PRO A 1 72 ? 2.898 7.986 -13.883 1.00 84.94 72 PRO A CA 1
ATOM 532 C C . PRO A 1 72 ? 3.529 6.630 -14.230 1.00 84.94 72 PRO A C 1
ATOM 534 O O . PRO A 1 72 ? 4.726 6.544 -14.532 1.00 84.94 72 PRO A O 1
ATOM 537 N N . HIS A 1 73 ? 2.744 5.567 -14.079 1.00 70.00 73 HIS A N 1
ATOM 538 C CA . HIS A 1 73 ? 3.125 4.194 -14.406 1.00 70.00 73 HIS A CA 1
ATOM 539 C C . HIS A 1 73 ? 2.746 3.822 -15.834 1.00 70.00 73 HIS A C 1
ATOM 541 O O . HIS A 1 73 ? 1.627 4.138 -16.285 1.00 70.00 73 HIS A O 1
#

Radius of gyration: 12.15 Å; chains: 1; bounding box: 24×29×28 Å

Sequence (73 aa):
MFLLQAITPPGHEVTLIDANAKAMSDDEIVQFVLEQKIELVGIGAMTRMAEKAYRVADAIRAAGVQVVMGGPH

Secondary structure (DSSP, 8-state):
--HHHHHSPTT-------TTTS---HHHHHHHHHHTT-SEEEEE--GGGHHHHHHHHHHHHHTT-EEEEES--

Foldseek 3Di:
DDPCCVPPDPPDDDDDDDCVVDPDDLVRVLVVCVVVVPQEEEDADAPVCVVVSVVSCVSNVVSVHHYDYDYND